Protein AF-A0A7W7VA24-F1 (afdb_monomer)

Structure (mmCIF, N/CA/C/O backbone):
data_AF-A0A7W7VA24-F1
#
_entry.id   AF-A0A7W7VA24-F1
#
loop_
_atom_site.group_PDB
_atom_site.id
_atom_site.type_symbol
_atom_site.label_atom_id
_atom_site.label_alt_id
_atom_site.label_comp_id
_atom_site.label_asym_id
_atom_site.label_entity_id
_atom_site.label_seq_id
_atom_site.pdbx_PDB_ins_code
_atom_site.Cartn_x
_atom_site.Cartn_y
_atom_site.Cartn_z
_atom_site.occupancy
_atom_site.B_iso_or_equiv
_atom_site.auth_seq_id
_atom_site.auth_comp_id
_atom_site.auth_asym_id
_atom_site.auth_atom_id
_atom_site.pdbx_PDB_model_num
ATOM 1 N N . MET A 1 1 ? 29.286 3.743 -27.306 1.00 39.22 1 MET A N 1
ATOM 2 C CA . MET A 1 1 ? 27.847 3.549 -27.008 1.00 39.22 1 MET A CA 1
ATOM 3 C C . MET A 1 1 ? 27.705 2.498 -25.915 1.00 39.22 1 MET A C 1
ATOM 5 O O . MET A 1 1 ? 28.296 1.430 -26.010 1.00 39.22 1 MET A O 1
ATOM 9 N N . THR A 1 2 ? 27.053 2.875 -24.821 1.00 38.34 2 THR A N 1
ATOM 10 C CA . THR A 1 2 ? 27.331 2.442 -23.441 1.00 38.34 2 THR A CA 1
ATOM 11 C C . THR A 1 2 ? 26.614 1.141 -23.045 1.00 38.34 2 THR A C 1
ATOM 13 O O . THR A 1 2 ? 25.454 0.929 -23.389 1.00 38.34 2 THR A O 1
ATOM 16 N N . ARG A 1 3 ? 27.297 0.293 -22.256 1.00 44.50 3 ARG A N 1
ATOM 17 C CA . ARG A 1 3 ? 26.903 -1.032 -21.701 1.00 44.50 3 ARG A CA 1
ATOM 18 C C . ARG A 1 3 ? 25.553 -1.118 -20.954 1.00 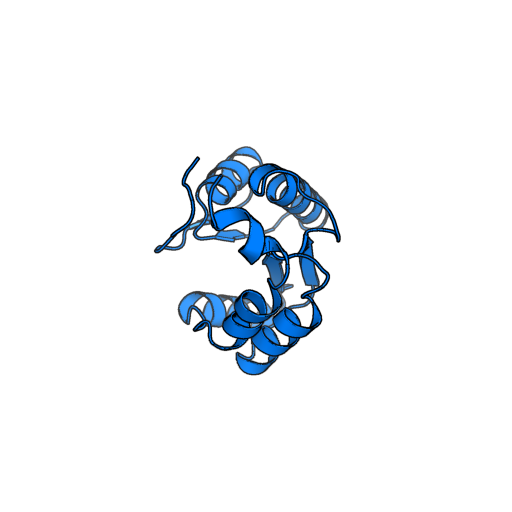44.50 3 ARG A C 1
ATOM 20 O O . ARG A 1 3 ? 25.195 -2.201 -20.500 1.00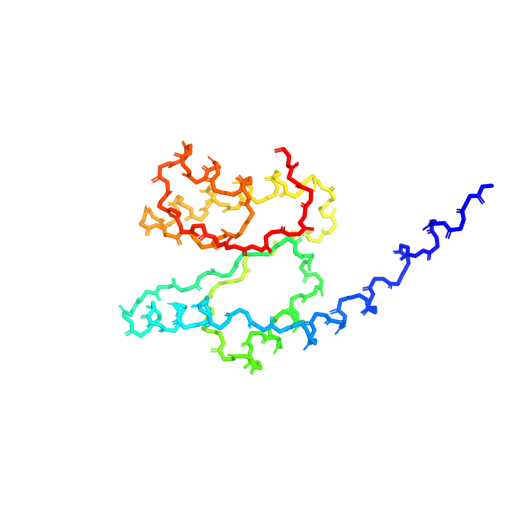 44.50 3 ARG A O 1
ATOM 27 N N . ILE A 1 4 ? 24.808 -0.025 -20.813 1.00 50.41 4 ILE A N 1
ATOM 28 C CA . ILE A 1 4 ? 23.638 0.088 -19.925 1.00 50.41 4 ILE A CA 1
ATOM 29 C C . ILE A 1 4 ? 22.375 -0.541 -20.545 1.00 50.41 4 ILE A C 1
ATOM 31 O O . ILE A 1 4 ? 21.547 -1.101 -19.831 1.00 50.41 4 ILE A O 1
ATOM 35 N N . HIS A 1 5 ? 22.256 -0.578 -21.876 1.00 41.84 5 HIS A N 1
ATOM 36 C CA . HIS A 1 5 ? 21.051 -1.095 -22.545 1.00 41.84 5 HIS A CA 1
ATOM 37 C C . HIS A 1 5 ? 20.910 -2.631 -22.531 1.00 41.84 5 HIS A C 1
ATOM 39 O O . HIS A 1 5 ? 19.846 -3.147 -22.862 1.00 41.84 5 HIS A O 1
ATOM 45 N N . ARG A 1 6 ? 21.942 -3.386 -22.116 1.00 37.66 6 ARG A N 1
ATOM 46 C CA . ARG A 1 6 ? 21.901 -4.864 -22.085 1.00 37.66 6 ARG A CA 1
ATOM 47 C C . ARG A 1 6 ? 21.249 -5.437 -20.811 1.00 37.66 6 ARG A C 1
ATOM 49 O O . ARG A 1 6 ? 20.918 -6.615 -20.783 1.00 37.66 6 ARG A O 1
ATOM 56 N N . LEU A 1 7 ? 20.997 -4.622 -19.781 1.00 40.97 7 LEU A N 1
ATOM 57 C CA . LEU A 1 7 ? 20.330 -5.062 -18.540 1.00 40.97 7 LEU A CA 1
ATOM 58 C C . LEU A 1 7 ? 18.792 -5.071 -18.627 1.00 40.97 7 LEU A C 1
ATOM 60 O O . LEU A 1 7 ? 18.134 -5.609 -17.742 1.00 40.97 7 LEU A O 1
ATOM 64 N N . ALA A 1 8 ? 18.208 -4.537 -19.704 1.00 44.53 8 ALA A N 1
ATOM 65 C CA . ALA A 1 8 ? 16.757 -4.523 -19.906 1.00 44.53 8 ALA A CA 1
ATOM 66 C C . ALA A 1 8 ? 16.170 -5.896 -20.305 1.00 44.53 8 ALA A C 1
ATOM 68 O O . ALA A 1 8 ? 14.957 -6.085 -20.236 1.00 44.53 8 ALA A O 1
ATOM 69 N N . GLY A 1 9 ? 17.013 -6.855 -20.712 1.00 43.41 9 GLY A N 1
ATOM 70 C CA . GLY A 1 9 ? 16.572 -8.161 -21.218 1.00 43.41 9 GLY A CA 1
ATOM 71 C C . GLY A 1 9 ? 16.255 -9.203 -20.142 1.00 43.41 9 GLY A C 1
ATOM 72 O O . GLY A 1 9 ? 15.459 -10.100 -20.396 1.00 43.41 9 GLY A O 1
ATOM 73 N N . ASP A 1 10 ? 16.824 -9.076 -18.938 1.00 53.16 10 ASP A N 1
ATOM 74 C CA . ASP A 1 10 ? 16.664 -10.073 -17.871 1.00 53.16 10 ASP A CA 1
ATOM 75 C C . ASP A 1 10 ? 16.342 -9.428 -16.515 1.00 53.16 10 ASP A C 1
ATOM 77 O O . ASP A 1 10 ? 17.065 -9.521 -15.521 1.00 53.16 10 ASP A O 1
ATOM 81 N N . SER A 1 11 ? 15.189 -8.764 -16.467 1.00 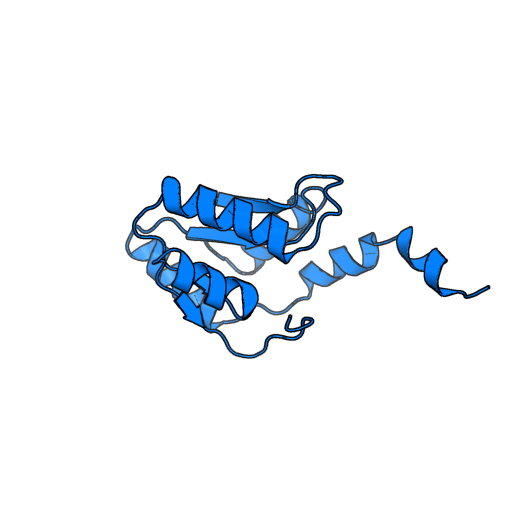55.28 11 SER A N 1
ATOM 82 C CA . SER A 1 11 ? 14.605 -8.270 -15.217 1.00 55.28 11 SER A CA 1
ATOM 83 C C . SER A 1 11 ? 14.194 -9.401 -14.256 1.00 55.28 11 SER A C 1
ATOM 85 O O . SER A 1 11 ? 13.860 -9.130 -13.100 1.00 55.28 11 SER A O 1
ATOM 87 N N . SER A 1 12 ? 14.274 -10.677 -14.669 1.00 62.59 12 SER A N 1
ATOM 88 C CA . SER A 1 12 ? 13.884 -11.822 -13.841 1.00 62.59 12 SER A CA 1
ATOM 89 C C . SER A 1 12 ? 14.730 -11.937 -12.574 1.00 62.59 12 SER A C 1
ATOM 91 O O . SER A 1 12 ? 14.198 -12.263 -11.513 1.00 62.59 12 SER A O 1
ATOM 93 N N . ARG A 1 13 ? 16.027 -11.603 -12.637 1.00 66.25 13 ARG A N 1
ATOM 94 C CA . ARG A 1 13 ? 16.918 -11.645 -11.469 1.00 66.25 13 ARG A CA 1
ATOM 95 C C . ARG A 1 13 ? 16.555 -10.576 -10.439 1.00 66.25 13 ARG A C 1
ATOM 97 O O . ARG A 1 13 ? 16.536 -10.872 -9.245 1.00 66.25 13 ARG A O 1
ATOM 104 N N . PHE A 1 14 ? 16.213 -9.372 -10.900 1.00 65.38 14 PHE A N 1
ATOM 105 C CA . PHE A 1 14 ? 15.713 -8.294 -10.045 1.00 65.38 14 PHE A CA 1
ATOM 106 C C . PHE A 1 14 ? 14.371 -8.679 -9.408 1.00 65.38 14 PHE A C 1
ATOM 108 O O . PHE A 1 14 ? 14.209 -8.592 -8.193 1.00 65.38 14 PHE A O 1
ATOM 115 N N . TYR A 1 15 ? 13.435 -9.215 -10.193 1.00 68.19 15 TYR A N 1
ATOM 116 C CA . TYR A 1 15 ? 12.128 -9.621 -9.675 1.00 68.19 15 TYR A CA 1
ATOM 117 C C . TYR A 1 15 ? 12.195 -10.840 -8.746 1.00 68.19 15 TYR A C 1
ATOM 119 O O . TYR A 1 15 ? 11.487 -10.881 -7.745 1.00 68.19 15 TYR A O 1
ATOM 127 N N . ARG A 1 16 ? 13.097 -11.801 -8.978 1.00 74.69 16 ARG A N 1
ATOM 128 C CA . ARG A 1 16 ? 13.355 -12.899 -8.028 1.00 74.69 16 ARG A CA 1
ATOM 129 C C . ARG A 1 16 ? 13.945 -12.395 -6.712 1.00 74.69 16 ARG A C 1
ATOM 131 O O . ARG A 1 16 ? 13.680 -12.992 -5.670 1.00 74.69 16 ARG A O 1
ATOM 138 N N . ALA A 1 17 ? 14.707 -11.300 -6.731 1.00 80.31 17 ALA A N 1
ATOM 139 C CA . ALA A 1 17 ? 15.223 -10.688 -5.511 1.00 80.31 17 ALA A CA 1
ATOM 140 C C . ALA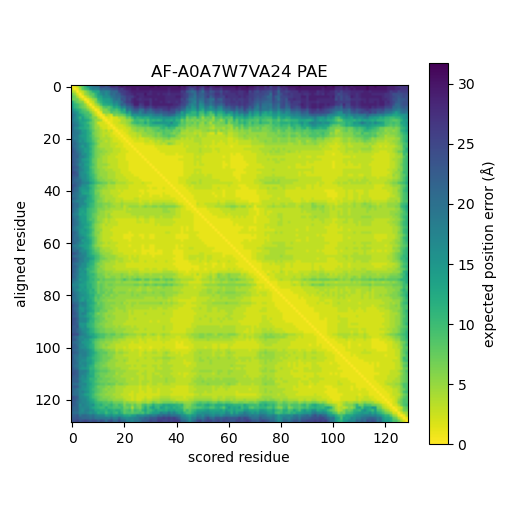 A 1 17 ? 14.110 -10.089 -4.630 1.00 80.31 17 ALA A C 1
ATOM 142 O O . ALA A 1 17 ? 14.308 -10.010 -3.419 1.00 80.31 17 ALA A O 1
ATOM 143 N N . ILE A 1 18 ? 12.921 -9.783 -5.177 1.00 77.31 18 ILE A N 1
ATOM 144 C CA . ILE A 1 18 ? 11.746 -9.365 -4.382 1.00 77.31 18 ILE A CA 1
ATOM 145 C C . ILE A 1 18 ? 11.429 -10.393 -3.299 1.00 77.31 18 ILE A C 1
ATOM 147 O O . ILE A 1 18 ? 11.121 -10.018 -2.175 1.00 77.31 18 ILE A O 1
ATOM 151 N N . LEU A 1 19 ? 11.588 -11.690 -3.580 1.00 82.94 19 LEU A N 1
ATOM 152 C CA . LEU A 1 19 ? 11.353 -12.744 -2.588 1.00 82.94 19 LEU A CA 1
ATOM 153 C C . LEU A 1 19 ? 12.267 -12.639 -1.356 1.00 82.94 19 LEU A C 1
ATOM 155 O O . LEU A 1 19 ? 11.952 -13.223 -0.320 1.00 82.94 19 LEU A O 1
ATOM 159 N N . LYS A 1 20 ? 13.397 -11.936 -1.467 1.00 85.19 20 LYS A N 1
ATOM 160 C CA . LYS A 1 20 ? 14.342 -11.681 -0.374 1.00 85.19 20 LYS A CA 1
ATOM 161 C C . LYS A 1 20 ? 14.149 -10.304 0.268 1.00 85.19 20 LYS A C 1
ATOM 163 O O . LYS A 1 20 ? 14.840 -9.999 1.234 1.00 85.19 20 LYS A O 1
ATOM 168 N N . CYS A 1 21 ? 13.248 -9.474 -0.260 1.00 85.31 21 CYS A N 1
ATOM 169 C CA . CYS A 1 21 ? 12.951 -8.165 0.306 1.00 85.31 21 CYS A CA 1
ATOM 170 C C . CYS A 1 21 ? 12.314 -8.349 1.695 1.00 85.31 21 CYS A C 1
ATOM 172 O O . CYS A 1 21 ? 11.310 -9.062 1.797 1.00 85.31 21 CYS A O 1
ATOM 174 N N . PRO A 1 22 ? 12.882 -7.760 2.763 1.00 89.19 22 PRO A N 1
ATOM 175 C CA . PRO A 1 22 ? 12.301 -7.868 4.091 1.00 89.19 22 PRO A CA 1
ATOM 176 C C . PRO A 1 22 ? 10.964 -7.125 4.145 1.00 89.19 22 PRO A C 1
ATOM 178 O O . PRO A 1 22 ? 10.803 -6.049 3.573 1.00 89.19 22 PRO A O 1
ATOM 181 N N . ALA A 1 23 ? 9.998 -7.691 4.865 1.00 91.06 23 ALA A N 1
ATOM 182 C CA . ALA A 1 23 ? 8.734 -7.014 5.107 1.00 91.06 23 ALA A CA 1
ATOM 183 C C . ALA A 1 23 ? 8.897 -5.898 6.144 1.00 91.06 23 ALA A C 1
ATOM 185 O O . ALA A 1 23 ? 9.527 -6.095 7.186 1.00 91.06 23 ALA A O 1
ATOM 186 N N . ASN A 1 24 ? 8.258 -4.753 5.895 1.00 91.38 24 ASN A N 1
ATOM 187 C CA . ASN A 1 24 ? 8.090 -3.730 6.919 1.00 91.38 24 ASN A CA 1
ATOM 188 C C . ASN A 1 24 ? 7.125 -4.261 7.995 1.00 91.38 24 ASN A C 1
ATOM 190 O O . ASN A 1 24 ? 5.931 -4.439 7.741 1.00 91.38 24 ASN A O 1
ATOM 194 N N . ARG A 1 25 ? 7.658 -4.550 9.188 1.00 92.81 25 ARG A N 1
ATOM 195 C CA . ARG A 1 25 ? 6.921 -5.216 10.272 1.00 92.81 25 ARG A CA 1
ATOM 196 C C . ARG A 1 25 ? 5.718 -4.408 10.749 1.00 92.81 25 ARG A C 1
ATOM 198 O O . ARG A 1 25 ? 4.688 -5.013 11.043 1.00 92.81 25 ARG A O 1
ATOM 205 N N . ASP A 1 26 ? 5.829 -3.084 10.785 1.00 91.31 26 ASP A N 1
ATOM 206 C CA . ASP A 1 26 ? 4.754 -2.211 11.255 1.00 91.31 26 ASP A CA 1
ATOM 207 C C . ASP A 1 26 ? 3.581 -2.206 10.273 1.00 91.31 26 ASP A C 1
ATOM 209 O O . ASP A 1 26 ? 2.433 -2.354 10.685 1.00 91.31 26 ASP A O 1
ATOM 213 N N . VAL A 1 27 ? 3.870 -2.171 8.969 1.00 94.00 27 VAL A N 1
ATOM 214 C CA . VAL A 1 27 ? 2.845 -2.258 7.915 1.00 94.00 27 VAL A CA 1
ATOM 215 C C . VAL A 1 27 ? 2.168 -3.629 7.911 1.00 94.00 27 VAL A C 1
ATOM 217 O O . VAL A 1 27 ? 0.950 -3.721 7.782 1.00 94.00 27 VAL A O 1
ATOM 220 N N . VAL A 1 28 ? 2.933 -4.713 8.095 1.00 95.88 28 VAL A N 1
ATOM 221 C CA . VAL A 1 28 ? 2.358 -6.066 8.190 1.00 95.88 28 VAL A CA 1
ATOM 222 C C . VAL A 1 28 ? 1.458 -6.202 9.417 1.00 95.88 28 VAL A C 1
ATOM 224 O O . VAL A 1 28 ? 0.405 -6.834 9.325 1.00 95.88 28 VAL A O 1
ATOM 227 N N . ARG A 1 29 ? 1.848 -5.626 10.560 1.00 95.69 29 ARG A N 1
ATOM 228 C CA . ARG A 1 29 ? 1.010 -5.598 11.765 1.00 95.69 29 ARG A CA 1
ATOM 229 C C . ARG A 1 29 ? -0.283 -4.820 11.507 1.00 95.69 29 ARG A C 1
ATOM 231 O O . ARG A 1 29 ? -1.351 -5.388 11.711 1.00 95.69 29 ARG A O 1
ATOM 238 N N . ALA A 1 30 ? -0.192 -3.609 10.961 1.00 94.81 30 ALA A N 1
ATOM 239 C CA . ALA A 1 30 ? -1.358 -2.786 10.637 1.00 94.81 30 ALA A CA 1
ATOM 240 C C . ALA A 1 30 ? -2.322 -3.489 9.664 1.00 94.81 30 ALA A C 1
ATOM 242 O O . ALA A 1 30 ? -3.535 -3.485 9.868 1.00 94.81 30 ALA A O 1
ATOM 243 N N . ALA A 1 31 ? -1.795 -4.172 8.643 1.00 96.94 31 ALA A N 1
ATOM 244 C CA . ALA A 1 31 ? -2.603 -4.962 7.715 1.00 96.94 31 ALA A CA 1
ATOM 245 C C . ALA A 1 31 ? -3.348 -6.110 8.420 1.00 96.94 31 ALA A C 1
ATOM 247 O O . ALA A 1 31 ? -4.513 -6.372 8.123 1.00 96.94 31 ALA A O 1
ATOM 248 N N . LYS A 1 32 ? -2.698 -6.794 9.370 1.00 97.69 32 LYS A N 1
ATOM 249 C CA . LYS A 1 32 ? -3.323 -7.868 10.159 1.00 97.69 32 LYS A CA 1
ATOM 250 C C . LYS A 1 32 ? -4.411 -7.342 11.087 1.00 97.69 32 LYS A C 1
ATOM 252 O O . LYS A 1 32 ? -5.488 -7.924 11.107 1.00 97.69 32 LYS A O 1
ATOM 257 N N . GLU A 1 33 ? -4.161 -6.244 11.790 1.00 97.19 33 GLU A N 1
ATOM 258 C CA . GLU A 1 33 ? -5.146 -5.596 12.667 1.00 97.19 33 GLU A CA 1
ATOM 259 C C . GLU A 1 33 ? -6.361 -5.093 11.869 1.00 97.19 33 GLU A C 1
ATOM 261 O O . GLU A 1 33 ? -7.513 -5.297 12.262 1.00 97.19 33 GLU A O 1
ATOM 266 N N . ALA A 1 34 ? -6.127 -4.504 10.692 1.00 95.94 34 ALA A N 1
ATOM 267 C CA . ALA A 1 34 ? -7.195 -4.114 9.777 1.00 95.94 34 ALA A CA 1
ATOM 268 C C . ALA A 1 34 ? -8.029 -5.330 9.347 1.00 95.94 34 ALA A C 1
ATOM 270 O O . ALA A 1 34 ? -9.253 -5.309 9.450 1.00 95.94 34 ALA A O 1
ATOM 271 N N . HIS A 1 35 ? -7.380 -6.419 8.936 1.00 97.25 35 HIS A N 1
ATOM 272 C CA . HIS A 1 35 ? -8.083 -7.636 8.539 1.00 97.25 35 HIS A CA 1
ATOM 273 C C . HIS A 1 35 ? -8.884 -8.267 9.692 1.00 97.25 35 HIS A C 1
ATOM 275 O O . HIS A 1 35 ? -10.041 -8.634 9.508 1.00 97.25 35 HIS A O 1
ATOM 281 N N . GLN A 1 36 ? -8.301 -8.343 10.892 1.00 97.50 36 GLN A N 1
ATOM 282 C CA . GLN A 1 36 ? -8.954 -8.880 12.094 1.00 97.50 36 GLN A CA 1
ATOM 283 C C . GLN A 1 36 ? -10.150 -8.035 12.550 1.00 97.50 36 GLN A C 1
ATOM 285 O O . GLN A 1 36 ? -11.105 -8.577 13.093 1.00 97.50 36 GLN A O 1
ATOM 290 N N . SER A 1 37 ? -10.129 -6.728 12.282 1.00 96.81 37 SER A N 1
ATOM 291 C CA . SER A 1 37 ? -11.269 -5.827 12.510 1.00 96.81 37 SER A CA 1
ATOM 292 C C . SER A 1 37 ? -12.307 -5.844 11.377 1.00 96.81 37 SER A C 1
ATOM 294 O O . SER A 1 37 ? -13.184 -4.985 11.332 1.00 96.81 37 SER A O 1
ATOM 296 N N . GLY A 1 38 ? -12.223 -6.806 10.452 1.00 96.12 38 GLY A N 1
ATOM 297 C CA . GLY A 1 38 ? -13.180 -6.979 9.358 1.00 96.12 38 GLY A CA 1
ATOM 298 C C . GLY A 1 38 ? -12.964 -6.040 8.168 1.00 96.12 38 GLY A C 1
ATOM 299 O O . GLY A 1 38 ? -13.805 -5.988 7.271 1.00 96.12 38 GLY A O 1
ATOM 300 N N . LYS A 1 39 ? -11.850 -5.296 8.118 1.00 95.81 39 LYS A N 1
ATOM 301 C CA . LYS A 1 39 ? -11.542 -4.413 6.986 1.00 95.81 39 LYS A CA 1
ATOM 302 C C . LYS A 1 39 ? -10.966 -5.204 5.813 1.00 95.81 39 LYS A C 1
ATOM 304 O O . LYS A 1 39 ? -10.224 -6.176 5.969 1.00 95.81 39 LYS A O 1
ATOM 309 N N . THR A 1 40 ? -11.266 -4.724 4.610 1.00 95.25 40 THR A N 1
ATOM 310 C CA . THR A 1 40 ? -10.643 -5.205 3.373 1.00 95.25 40 THR A CA 1
ATOM 311 C C . THR A 1 40 ? -9.220 -4.663 3.273 1.00 95.25 40 THR A C 1
ATOM 313 O O . THR A 1 40 ? -9.009 -3.459 3.403 1.00 95.25 40 THR A O 1
ATOM 316 N N . VAL A 1 41 ? -8.245 -5.536 3.007 1.00 97.06 41 VAL A N 1
ATOM 317 C CA . VAL A 1 41 ? -6.844 -5.131 2.816 1.00 97.06 41 VAL A CA 1
ATOM 318 C C . VAL A 1 41 ? -6.503 -5.175 1.332 1.00 97.06 41 VAL A C 1
ATOM 320 O O . VAL A 1 41 ? -6.568 -6.230 0.698 1.00 97.06 41 VAL A O 1
ATOM 323 N N . ILE A 1 42 ? -6.131 -4.021 0.778 1.00 96.00 42 ILE A N 1
ATOM 324 C CA . ILE A 1 42 ? -5.774 -3.857 -0.633 1.00 96.00 42 ILE A CA 1
ATOM 325 C C . ILE A 1 42 ? -4.280 -3.570 -0.722 1.00 96.00 42 ILE A C 1
ATOM 327 O O . ILE A 1 42 ? -3.786 -2.610 -0.136 1.00 96.00 42 ILE A O 1
ATOM 331 N N . ILE A 1 43 ? -3.559 -4.385 -1.488 1.00 95.31 43 ILE A N 1
ATOM 332 C CA . ILE A 1 43 ? -2.143 -4.164 -1.780 1.00 95.31 43 ILE A CA 1
ATOM 333 C C . ILE A 1 43 ? -2.037 -3.457 -3.123 1.00 95.31 43 ILE A C 1
ATOM 335 O O . ILE A 1 43 ? -2.570 -3.937 -4.118 1.00 95.31 43 ILE A O 1
ATOM 339 N N . MET A 1 44 ? -1.318 -2.341 -3.182 1.00 92.31 44 MET A N 1
ATOM 340 C CA . MET A 1 44 ? -1.042 -1.634 -4.430 1.00 92.31 44 MET A CA 1
ATOM 341 C C . MET A 1 44 ? 0.461 -1.591 -4.680 1.00 92.31 44 MET A C 1
ATOM 343 O O . MET A 1 44 ? 1.235 -1.169 -3.825 1.00 92.31 44 MET A O 1
ATOM 347 N N . THR A 1 45 ? 0.886 -2.024 -5.864 1.00 88.06 45 THR A N 1
ATOM 348 C CA . THR A 1 45 ? 2.298 -2.046 -6.252 1.00 88.06 45 THR A CA 1
ATOM 349 C C . THR A 1 45 ? 2.490 -1.542 -7.676 1.00 88.06 45 THR A C 1
ATOM 351 O O . THR A 1 45 ? 1.684 -1.794 -8.570 1.00 88.06 45 THR A O 1
ATOM 354 N N . GLY A 1 46 ? 3.601 -0.834 -7.900 1.00 84.19 46 GLY A N 1
ATOM 355 C CA . GLY A 1 46 ? 4.019 -0.400 -9.234 1.00 84.19 46 GLY A CA 1
ATOM 356 C C . GLY A 1 46 ? 4.581 -1.530 -10.104 1.00 84.19 46 GLY A C 1
ATOM 357 O O . GLY A 1 46 ? 4.873 -1.287 -11.275 1.00 84.19 46 GLY A O 1
ATOM 358 N N . GLY A 1 47 ? 4.747 -2.736 -9.545 1.00 83.81 47 GLY A N 1
ATOM 359 C CA . GLY A 1 47 ? 5.251 -3.908 -10.255 1.00 83.81 47 GLY A CA 1
ATOM 360 C C . GLY A 1 47 ? 4.331 -4.349 -11.393 1.00 83.81 47 GLY A C 1
ATOM 361 O O . GLY A 1 47 ? 3.108 -4.316 -11.264 1.00 83.81 47 GLY A O 1
ATOM 362 N N . ASP A 1 48 ? 4.935 -4.770 -12.504 1.00 86.88 48 ASP A N 1
ATOM 363 C CA . ASP A 1 48 ? 4.231 -5.312 -13.670 1.00 86.88 48 ASP A CA 1
ATOM 364 C C . ASP A 1 48 ? 3.486 -6.606 -13.312 1.00 86.88 48 ASP A C 1
ATOM 366 O O . ASP A 1 48 ? 4.030 -7.474 -12.622 1.00 86.88 48 ASP A O 1
ATOM 370 N N . GLN A 1 49 ? 2.256 -6.746 -13.808 1.00 90.31 49 GLN A N 1
ATOM 371 C CA . GLN A 1 49 ? 1.372 -7.889 -13.569 1.00 90.31 49 GLN A CA 1
ATOM 372 C C . GLN A 1 49 ? 1.981 -9.249 -13.952 1.00 90.31 49 GLN A C 1
ATOM 374 O O . GLN A 1 49 ? 1.596 -10.265 -13.376 1.00 90.31 49 GLN A O 1
ATOM 379 N N . ARG A 1 50 ? 2.984 -9.301 -14.842 1.00 88.62 50 ARG A N 1
ATOM 380 C CA . ARG A 1 50 ? 3.772 -10.524 -15.110 1.00 88.62 50 ARG A CA 1
ATOM 381 C C . ARG A 1 50 ? 4.412 -11.110 -13.848 1.00 88.62 50 ARG A C 1
ATOM 383 O O . ARG A 1 50 ? 4.651 -12.310 -13.787 1.00 88.62 50 ARG A O 1
ATOM 390 N N . ASN A 1 51 ? 4.663 -10.277 -12.839 1.00 87.56 51 ASN A N 1
ATOM 391 C CA . ASN A 1 51 ? 5.254 -10.676 -11.565 1.00 87.56 51 ASN A CA 1
ATOM 392 C C . ASN A 1 51 ? 4.212 -11.000 -10.484 1.00 87.56 51 ASN A C 1
ATOM 394 O O . ASN A 1 51 ? 4.596 -11.222 -9.335 1.00 87.56 51 ASN A O 1
ATOM 398 N N . ALA A 1 52 ? 2.916 -11.044 -10.813 1.00 91.38 52 ALA A N 1
ATOM 399 C CA . ALA A 1 52 ? 1.861 -11.359 -9.850 1.00 91.38 52 ALA A CA 1
ATOM 400 C C . ALA A 1 52 ? 2.118 -12.656 -9.053 1.00 91.38 52 ALA A C 1
ATOM 402 O O . ALA A 1 52 ? 1.960 -12.613 -7.832 1.00 91.38 52 ALA A O 1
ATOM 403 N N . PRO A 1 53 ? 2.612 -13.764 -9.655 1.00 91.81 53 PRO A N 1
ATOM 404 C CA . PRO A 1 53 ? 2.939 -14.968 -8.889 1.00 91.81 53 PRO A CA 1
ATOM 405 C C . PRO A 1 53 ? 4.017 -14.740 -7.818 1.00 91.81 53 PRO A C 1
ATOM 407 O O . PRO A 1 53 ? 3.918 -15.270 -6.714 1.00 91.81 53 PRO A O 1
ATOM 410 N N . LEU A 1 54 ? 5.027 -13.913 -8.111 1.00 91.38 54 LEU A N 1
ATOM 411 C CA . LEU A 1 54 ? 6.101 -13.594 -7.163 1.00 91.38 54 LEU A CA 1
ATOM 412 C C . LEU A 1 54 ? 5.595 -12.717 -6.015 1.00 91.38 54 LEU A C 1
ATOM 414 O O . LEU A 1 54 ? 5.962 -12.940 -4.862 1.00 91.38 54 LEU A O 1
ATOM 418 N N . VAL A 1 55 ? 4.730 -11.745 -6.317 1.00 92.00 55 VAL A N 1
ATOM 419 C CA . VAL A 1 55 ? 4.097 -10.895 -5.298 1.00 92.00 55 VAL A CA 1
ATOM 420 C C . VAL A 1 55 ? 3.196 -11.731 -4.392 1.00 92.00 55 VAL A C 1
ATOM 422 O O . VAL A 1 55 ? 3.302 -11.624 -3.173 1.00 92.00 55 VAL A O 1
ATOM 425 N N . ALA A 1 56 ? 2.377 -12.619 -4.961 1.00 93.44 56 ALA A N 1
ATOM 426 C CA . ALA A 1 56 ? 1.536 -13.531 -4.189 1.00 93.44 56 ALA A CA 1
ATOM 427 C C . ALA A 1 56 ? 2.373 -14.439 -3.273 1.00 93.44 56 ALA A C 1
ATOM 429 O O . ALA A 1 56 ? 2.063 -14.583 -2.091 1.00 93.44 56 ALA A O 1
ATOM 430 N N . GLN A 1 57 ? 3.483 -14.987 -3.780 1.00 94.25 57 GLN A N 1
ATOM 431 C CA . GLN A 1 57 ? 4.400 -15.795 -2.977 1.00 94.25 57 GLN A CA 1
ATOM 432 C C . GLN A 1 57 ? 5.027 -14.995 -1.825 1.00 94.25 57 GLN A C 1
ATOM 434 O O . GLN A 1 57 ? 5.150 -15.515 -0.714 1.00 94.25 57 GLN A O 1
ATOM 439 N N . TRP A 1 58 ? 5.419 -13.741 -2.066 1.00 94.31 58 TRP A N 1
ATOM 440 C CA . TRP A 1 58 ? 5.964 -12.867 -1.027 1.00 94.31 58 TRP A CA 1
ATOM 441 C C . TRP A 1 58 ? 4.922 -12.566 0.060 1.00 94.31 58 TRP A C 1
ATOM 443 O O . TRP A 1 58 ? 5.200 -12.754 1.246 1.00 94.31 58 TRP A O 1
ATOM 453 N N . LEU A 1 59 ? 3.700 -12.189 -0.334 1.00 95.69 59 LEU A N 1
ATOM 454 C CA . LEU A 1 59 ? 2.598 -11.914 0.597 1.00 95.69 59 LEU A CA 1
ATOM 455 C C . LEU A 1 59 ? 2.266 -13.147 1.448 1.00 95.69 59 LEU A C 1
ATOM 457 O O . LEU A 1 59 ? 2.164 -13.037 2.671 1.00 95.69 59 LEU A O 1
ATOM 461 N N . ALA A 1 60 ? 2.194 -14.329 0.828 1.00 95.06 60 ALA A N 1
ATOM 462 C CA . ALA A 1 60 ? 1.949 -15.590 1.524 1.00 95.06 60 ALA A CA 1
ATOM 463 C C . ALA A 1 60 ? 3.068 -15.925 2.524 1.00 95.06 60 ALA A C 1
ATOM 465 O O . ALA A 1 60 ? 2.793 -16.230 3.686 1.00 95.06 60 ALA A O 1
ATOM 466 N N . ARG A 1 61 ? 4.338 -15.801 2.110 1.00 94.75 61 ARG A N 1
ATOM 467 C CA . ARG A 1 61 ? 5.504 -16.043 2.977 1.00 94.75 61 ARG A CA 1
ATOM 468 C C . ARG A 1 61 ? 5.485 -15.161 4.223 1.00 94.75 61 ARG A C 1
ATOM 470 O O . ARG A 1 61 ? 5.777 -15.641 5.315 1.00 94.75 61 ARG A O 1
ATOM 477 N N . HIS A 1 62 ? 5.134 -13.889 4.063 1.00 95.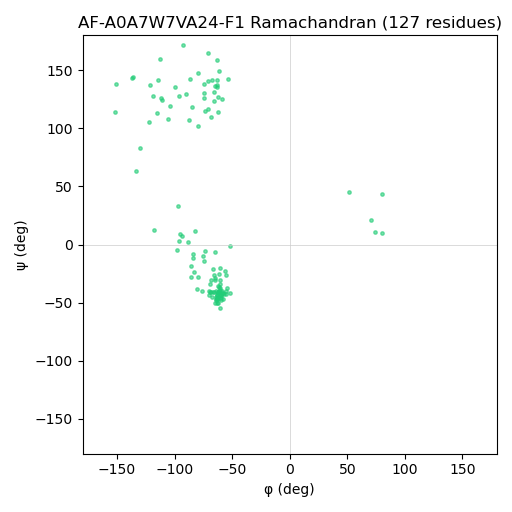25 62 HIS A N 1
ATOM 478 C CA . HIS A 1 62 ? 5.080 -12.927 5.165 1.00 95.25 62 HIS A CA 1
ATOM 479 C C . HIS A 1 62 ? 3.724 -12.893 5.887 1.00 95.25 62 HIS A C 1
ATOM 481 O O . HIS A 1 62 ? 3.558 -12.136 6.848 1.00 95.25 62 HIS A O 1
ATOM 487 N N . ARG A 1 63 ? 2.774 -13.751 5.481 1.00 95.75 63 ARG A N 1
ATOM 488 C CA . ARG A 1 63 ? 1.407 -13.827 6.019 1.00 95.75 63 ARG A CA 1
ATOM 489 C C . ARG A 1 63 ? 0.724 -12.457 6.025 1.00 95.75 63 ARG A C 1
ATOM 491 O O . ARG A 1 63 ? 0.153 -12.047 7.037 1.00 95.75 63 ARG A O 1
ATOM 498 N N . VAL A 1 64 ? 0.854 -11.729 4.921 1.00 97.06 64 VAL A N 1
ATOM 499 C CA . VAL A 1 64 ? 0.199 -10.434 4.726 1.00 97.06 64 VAL A CA 1
ATOM 500 C C . VAL A 1 64 ? -1.210 -10.700 4.198 1.00 97.06 64 VAL A C 1
ATOM 502 O O . VAL A 1 64 ? -1.329 -11.300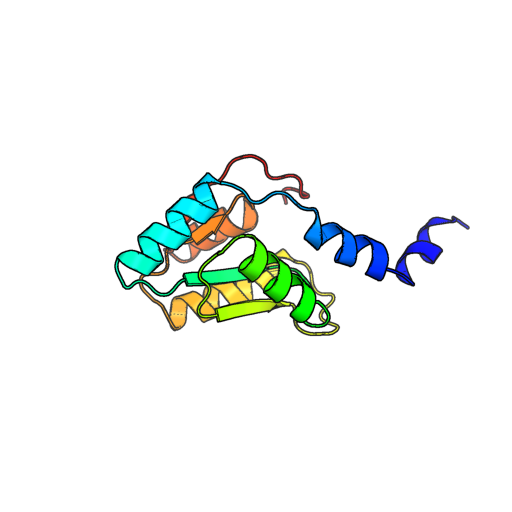 3.129 1.00 97.06 64 VAL A O 1
ATOM 505 N N . PRO A 1 65 ? -2.274 -10.300 4.914 1.00 97.00 65 PRO A N 1
ATOM 506 C CA . PRO A 1 65 ? -3.625 -10.416 4.382 1.00 97.00 65 PRO A CA 1
ATOM 507 C C . PRO A 1 65 ? -3.772 -9.508 3.158 1.00 97.00 65 PRO A C 1
ATOM 509 O O . PRO A 1 65 ? -3.319 -8.366 3.160 1.00 97.00 65 PRO A O 1
ATOM 512 N N . SER A 1 66 ? -4.403 -10.016 2.104 1.00 96.25 66 SER A N 1
ATOM 513 C CA . SER A 1 66 ? -4.665 -9.248 0.889 1.00 96.25 66 SER A CA 1
ATOM 514 C C . SER A 1 66 ? -5.913 -9.780 0.201 1.00 96.25 66 SER A C 1
ATOM 516 O O . SER A 1 66 ? -5.912 -10.905 -0.296 1.00 96.25 66 SER A O 1
ATOM 518 N N . THR A 1 67 ? -6.963 -8.968 0.153 1.00 94.69 67 THR A N 1
ATOM 519 C CA . THR A 1 67 ? -8.194 -9.275 -0.584 1.00 94.69 67 THR A CA 1
ATOM 520 C C . THR A 1 67 ? -8.019 -8.972 -2.068 1.00 94.69 67 THR A C 1
ATOM 522 O O . THR A 1 67 ? -8.500 -9.713 -2.918 1.00 94.69 67 THR A O 1
ATOM 525 N N . LEU A 1 68 ? -7.304 -7.888 -2.383 1.00 92.88 68 LEU A N 1
ATOM 526 C CA . LEU A 1 68 ? -7.033 -7.437 -3.746 1.00 92.88 68 LEU A CA 1
ATOM 527 C C . LEU A 1 68 ? -5.572 -7.000 -3.874 1.00 92.88 68 LEU A C 1
ATOM 529 O O . LEU A 1 68 ? -5.016 -6.388 -2.959 1.00 92.88 68 LEU A O 1
ATOM 533 N N . VAL A 1 69 ? -4.966 -7.280 -5.031 1.00 94.50 69 VAL A N 1
ATOM 534 C CA . VAL A 1 69 ? -3.619 -6.815 -5.385 1.00 94.50 69 VAL A CA 1
ATOM 535 C C . VAL A 1 69 ? -3.694 -6.007 -6.679 1.00 94.50 69 VAL A C 1
ATOM 537 O O . VAL A 1 69 ? -3.858 -6.549 -7.771 1.00 94.50 69 VAL A O 1
ATOM 540 N N . LEU A 1 70 ? -3.579 -4.688 -6.558 1.00 92.88 70 LEU A N 1
ATOM 541 C CA . LEU A 1 70 ? -3.587 -3.740 -7.664 1.00 92.88 70 LEU A CA 1
ATOM 542 C C . LEU A 1 70 ? -2.163 -3.574 -8.204 1.00 92.88 70 LEU A C 1
ATOM 544 O O . LEU A 1 70 ? -1.309 -2.949 -7.574 1.00 92.88 70 LEU A O 1
ATOM 548 N N . MET A 1 71 ? -1.911 -4.141 -9.382 1.00 91.56 71 MET A N 1
ATOM 549 C CA . MET A 1 71 ? -0.601 -4.126 -10.042 1.00 91.56 71 MET A CA 1
ATOM 550 C C . MET A 1 71 ? -0.618 -3.283 -11.313 1.00 91.56 71 MET A C 1
ATOM 552 O O . MET A 1 71 ? -1.668 -3.051 -11.910 1.00 91.56 71 MET A O 1
ATOM 556 N N . ARG A 1 72 ? 0.544 -2.836 -11.783 1.00 90.94 72 ARG A N 1
ATOM 557 C CA . ARG A 1 72 ? 0.677 -2.185 -13.094 1.00 90.94 72 ARG A CA 1
ATOM 558 C C . ARG A 1 72 ? 0.306 -3.169 -14.210 1.00 90.94 72 ARG A C 1
ATOM 560 O O . ARG A 1 72 ? 0.730 -4.322 -14.178 1.00 90.94 72 ARG A O 1
ATOM 567 N N . GLY A 1 73 ? -0.481 -2.710 -15.187 1.00 89.38 73 GLY A N 1
ATOM 568 C CA . GLY A 1 73 ? -0.871 -3.532 -16.336 1.00 89.38 73 GLY A CA 1
ATOM 569 C C . GLY A 1 73 ? 0.342 -3.985 -17.153 1.00 89.38 73 GLY A C 1
ATOM 570 O O . GLY A 1 73 ? 1.363 -3.296 -17.203 1.00 89.38 73 GLY A O 1
ATOM 571 N N . ARG A 1 74 ? 0.244 -5.159 -17.784 1.00 87.06 74 ARG A N 1
ATOM 572 C CA . ARG A 1 74 ? 1.330 -5.700 -18.612 1.00 87.06 74 ARG A CA 1
ATOM 573 C C . ARG A 1 74 ? 1.663 -4.728 -19.748 1.00 87.06 74 ARG A C 1
ATOM 575 O O . ARG A 1 74 ? 0.784 -4.382 -20.529 1.00 87.06 74 ARG A O 1
ATOM 582 N N . GLY A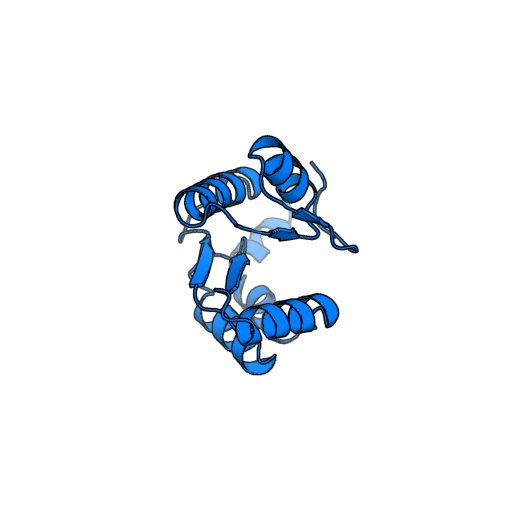 1 75 ? 2.933 -4.339 -19.858 1.00 82.62 75 GLY A N 1
ATOM 583 C CA . GLY A 1 75 ? 3.394 -3.442 -20.927 1.00 82.62 75 GLY A CA 1
ATOM 584 C C . GLY A 1 75 ? 2.989 -1.974 -20.749 1.00 82.62 75 GLY A C 1
ATOM 585 O O . GLY A 1 75 ? 3.170 -1.182 -21.668 1.00 82.62 75 GLY A O 1
ATOM 586 N N . ASP A 1 76 ? 2.462 -1.588 -19.584 1.00 85.19 76 ASP A N 1
ATOM 587 C CA . ASP A 1 76 ? 2.228 -0.181 -19.267 1.00 85.19 76 ASP A CA 1
ATOM 588 C C . ASP A 1 76 ? 3.543 0.472 -18.820 1.00 85.19 76 ASP A C 1
ATOM 590 O O . ASP A 1 76 ? 3.992 0.292 -17.686 1.00 85.19 76 ASP A O 1
ATOM 594 N N . TYR A 1 77 ? 4.170 1.231 -19.717 1.00 84.44 77 TYR A N 1
ATOM 595 C CA . TYR A 1 77 ? 5.438 1.928 -19.466 1.00 84.44 77 TYR A CA 1
ATOM 596 C C . TYR A 1 77 ? 5.261 3.390 -19.038 1.00 84.44 77 TYR A C 1
ATOM 598 O O . TYR A 1 77 ? 6.244 4.123 -18.939 1.00 84.44 77 TYR A O 1
ATOM 606 N N . ARG A 1 78 ? 4.028 3.832 -18.754 1.00 88.38 78 ARG A N 1
ATOM 607 C CA . ARG A 1 78 ? 3.768 5.204 -18.291 1.00 88.38 78 ARG A CA 1
ATOM 608 C C . ARG A 1 78 ? 4.450 5.472 -16.937 1.00 88.38 78 ARG A C 1
ATOM 610 O O . ARG A 1 78 ? 4.735 4.528 -16.185 1.00 88.38 78 ARG A O 1
ATOM 617 N N . PRO A 1 79 ? 4.688 6.744 -16.570 1.00 83.88 79 PRO A N 1
ATOM 618 C CA . PRO A 1 79 ? 5.290 7.086 -15.284 1.00 83.88 79 PRO A CA 1
ATOM 619 C C . PRO A 1 79 ? 4.542 6.470 -14.094 1.00 83.88 79 PRO A C 1
ATOM 621 O O . PRO A 1 79 ? 3.313 6.396 -14.079 1.00 83.88 79 PRO A O 1
ATOM 624 N N . SER A 1 80 ? 5.285 6.036 -13.070 1.00 79.31 80 SER A N 1
ATOM 625 C CA . SER A 1 80 ? 4.723 5.376 -11.878 1.00 79.31 80 SER A CA 1
ATOM 626 C C . SER A 1 80 ? 3.655 6.210 -11.178 1.00 79.31 80 SER A C 1
ATOM 628 O O . SER A 1 80 ? 2.605 5.674 -10.827 1.00 79.31 80 SER A O 1
ATOM 630 N N . ALA A 1 81 ? 3.869 7.523 -11.080 1.00 80.25 81 ALA A N 1
ATOM 631 C CA . ALA A 1 81 ? 2.900 8.455 -10.515 1.00 80.25 81 ALA A CA 1
ATOM 632 C C . ALA A 1 81 ? 1.553 8.444 -11.265 1.00 80.25 81 ALA A C 1
ATOM 634 O O . ALA A 1 81 ? 0.501 8.455 -10.631 1.00 80.25 81 ALA A O 1
ATOM 635 N N . VAL A 1 82 ? 1.558 8.351 -12.603 1.00 84.62 82 VAL A N 1
ATOM 636 C CA . VAL A 1 82 ? 0.326 8.310 -13.416 1.00 84.62 82 VAL A CA 1
ATOM 637 C C . VAL A 1 82 ? -0.469 7.040 -13.122 1.00 84.62 82 VAL A C 1
ATOM 639 O O . VAL A 1 82 ? -1.656 7.115 -12.807 1.00 84.62 82 VAL A O 1
ATOM 642 N N . VAL A 1 83 ? 0.197 5.882 -13.159 1.00 87.31 83 VAL A N 1
ATOM 643 C CA . VAL A 1 83 ? -0.445 4.582 -12.911 1.00 87.31 83 VAL A CA 1
ATOM 644 C C . VAL A 1 83 ? -0.984 4.506 -11.483 1.00 87.31 83 VAL A C 1
ATOM 646 O O . VAL A 1 83 ? -2.133 4.117 -11.275 1.00 87.31 83 VAL A O 1
ATOM 649 N N . LYS A 1 84 ? -0.182 4.903 -10.487 1.00 83.81 84 LYS A N 1
ATOM 650 C CA . LYS A 1 84 ? -0.612 4.923 -9.082 1.00 83.81 84 LYS A CA 1
ATOM 651 C C . LYS A 1 84 ? -1.802 5.856 -8.880 1.00 83.81 84 LYS A C 1
ATOM 653 O O . LYS A 1 84 ? -2.735 5.478 -8.179 1.00 83.81 84 LYS A O 1
ATOM 658 N N . ARG A 1 85 ? -1.821 7.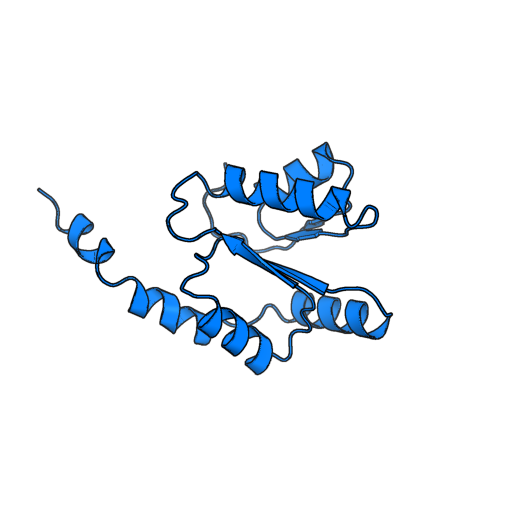015 -9.547 1.00 87.19 85 ARG A N 1
ATOM 659 C CA . ARG A 1 85 ? -2.931 7.966 -9.452 1.00 87.19 85 ARG A CA 1
ATOM 660 C C . ARG A 1 85 ? -4.246 7.413 -9.966 1.00 87.19 85 ARG A C 1
ATOM 662 O O . ARG A 1 85 ? -5.258 7.493 -9.275 1.00 87.19 85 ARG A O 1
ATOM 669 N N . GLU A 1 86 ? -4.241 6.844 -11.166 1.00 89.88 86 GLU A N 1
ATOM 670 C CA . GLU A 1 86 ? -5.443 6.240 -11.750 1.00 89.88 86 GLU A CA 1
ATOM 671 C C . GLU A 1 86 ? -5.991 5.123 -10.857 1.00 89.88 86 GLU A C 1
ATOM 673 O O . GLU A 1 86 ? -7.199 5.039 -10.624 1.00 89.88 86 GLU A O 1
ATOM 678 N N . ARG A 1 87 ? -5.092 4.299 -10.307 1.00 89.81 87 ARG A N 1
ATOM 679 C CA . ARG A 1 87 ? -5.459 3.186 -9.429 1.00 89.81 87 ARG A CA 1
ATOM 680 C C . ARG A 1 87 ? -5.976 3.635 -8.076 1.00 89.81 87 ARG A C 1
ATOM 682 O O . ARG A 1 87 ? -6.987 3.096 -7.638 1.00 89.81 87 ARG A O 1
ATOM 689 N N . LEU A 1 88 ? -5.338 4.620 -7.449 1.00 90.81 88 LEU A N 1
ATOM 690 C CA . LEU A 1 88 ? -5.800 5.157 -6.174 1.00 90.81 88 LEU A CA 1
ATOM 691 C C . LEU A 1 88 ? -7.189 5.782 -6.320 1.00 90.81 88 LEU A C 1
ATOM 693 O O . LEU A 1 88 ? -8.078 5.466 -5.539 1.00 90.81 88 LEU A O 1
ATOM 697 N N . ARG A 1 89 ? -7.414 6.580 -7.371 1.00 91.06 89 ARG A N 1
ATOM 698 C CA . ARG A 1 89 ? -8.737 7.151 -7.664 1.00 91.06 89 ARG A CA 1
ATOM 699 C C . ARG A 1 89 ? -9.792 6.076 -7.905 1.00 91.06 89 ARG A C 1
ATOM 701 O O . ARG A 1 89 ? -10.912 6.195 -7.421 1.00 91.06 89 ARG A O 1
ATOM 708 N N . ALA A 1 90 ? -9.455 5.032 -8.662 1.00 91.38 90 ALA A N 1
ATOM 709 C CA . ALA A 1 90 ? -10.370 3.918 -8.893 1.00 91.38 90 ALA A CA 1
ATOM 710 C C . ALA A 1 90 ? -10.711 3.179 -7.591 1.00 91.38 90 ALA A C 1
ATOM 712 O O . ALA A 1 90 ? -11.883 2.902 -7.348 1.00 91.38 90 ALA A O 1
ATOM 713 N N . ALA A 1 91 ? -9.713 2.928 -6.739 1.00 92.12 91 ALA A N 1
ATOM 714 C CA . ALA A 1 91 ? -9.919 2.321 -5.431 1.00 92.12 91 ALA A CA 1
ATOM 715 C C . ALA A 1 91 ? -10.778 3.214 -4.528 1.00 92.12 91 ALA A C 1
ATOM 717 O O . ALA A 1 91 ? -11.735 2.725 -3.949 1.00 92.12 91 ALA A O 1
ATOM 718 N N . HIS A 1 92 ? -10.508 4.518 -4.461 1.00 93.19 92 HIS A N 1
ATOM 719 C CA . HIS A 1 92 ? -11.273 5.448 -3.630 1.00 93.19 92 HIS A CA 1
ATOM 720 C C . HIS A 1 92 ? -12.750 5.530 -4.042 1.00 93.19 92 HIS A C 1
ATOM 722 O O . HIS A 1 92 ? -13.630 5.497 -3.188 1.00 93.19 92 HIS A O 1
ATOM 728 N N . ARG A 1 93 ? -13.049 5.526 -5.350 1.00 93.12 93 ARG A N 1
ATOM 729 C CA . ARG A 1 93 ? -14.442 5.470 -5.832 1.00 93.12 93 ARG A CA 1
ATOM 730 C C . ARG A 1 93 ? -15.184 4.211 -5.383 1.00 93.12 93 ARG A C 1
ATOM 732 O O . ARG A 1 93 ? -16.389 4.265 -5.173 1.00 93.12 93 ARG A O 1
ATOM 739 N N . GLN A 1 94 ? -14.484 3.084 -5.277 1.00 93.44 94 GLN A N 1
ATOM 740 C CA . GLN A 1 94 ? -15.070 1.816 -4.840 1.00 93.44 94 GLN A CA 1
ATOM 741 C C . GLN A 1 94 ? -15.082 1.671 -3.310 1.00 93.44 94 GLN A C 1
ATOM 743 O O . GLN A 1 94 ? -15.948 0.997 -2.758 1.00 93.44 94 GLN A O 1
ATOM 748 N N . PHE A 1 95 ? -14.135 2.315 -2.629 1.00 92.25 95 PHE A N 1
ATOM 749 C CA . PHE A 1 95 ? -13.930 2.263 -1.187 1.00 92.25 95 PHE A CA 1
ATOM 750 C C . PHE A 1 95 ? -13.811 3.696 -0.638 1.00 92.25 95 PHE A C 1
ATOM 752 O O . PHE A 1 95 ? -12.698 4.178 -0.435 1.00 92.25 95 PHE A O 1
ATOM 759 N N . PRO A 1 96 ? -14.934 4.392 -0.377 1.00 89.44 96 PRO A N 1
ATOM 760 C CA . PRO A 1 96 ? -14.918 5.798 0.046 1.00 89.44 96 PRO A CA 1
ATOM 761 C C . PRO A 1 96 ? -14.191 6.055 1.375 1.00 89.44 96 PRO A C 1
ATOM 763 O O . PRO A 1 96 ? -13.663 7.133 1.595 1.00 89.44 96 PRO A O 1
ATOM 766 N N . ASN A 1 97 ? -14.108 5.047 2.250 1.00 92.00 97 ASN A N 1
ATOM 767 C CA . ASN A 1 97 ? -13.406 5.125 3.538 1.00 92.00 97 ASN A CA 1
ATOM 768 C C . ASN A 1 97 ? -11.983 4.540 3.460 1.00 92.00 97 ASN A C 1
ATOM 770 O O . ASN A 1 97 ? -11.512 3.893 4.398 1.00 92.00 97 ASN A O 1
ATOM 774 N N . LEU A 1 98 ? -11.322 4.674 2.306 1.00 94.44 98 LEU A N 1
ATOM 775 C CA . LEU A 1 98 ? -9.980 4.144 2.093 1.00 94.44 98 LEU A CA 1
ATOM 776 C C . LEU A 1 98 ? -8.967 4.876 2.985 1.00 94.44 98 LEU A C 1
ATOM 778 O O . LEU A 1 98 ? -8.902 6.100 3.000 1.00 94.44 98 LEU A O 1
ATOM 782 N N . THR A 1 99 ? -8.129 4.111 3.682 1.00 95.19 99 THR A N 1
ATOM 783 C CA . THR A 1 99 ? -6.925 4.627 4.342 1.00 95.19 99 THR A CA 1
ATOM 784 C C . THR A 1 99 ? -5.696 4.082 3.629 1.00 95.19 99 THR A C 1
ATOM 786 O O . THR A 1 99 ? -5.557 2.869 3.458 1.00 95.19 99 THR A O 1
ATOM 789 N N . VAL A 1 100 ? -4.798 4.968 3.212 1.00 95.06 100 VAL A N 1
ATOM 790 C CA . VAL A 1 100 ? -3.577 4.628 2.477 1.00 95.06 100 VAL A CA 1
ATOM 791 C C . VAL A 1 100 ? -2.387 4.599 3.422 1.00 95.06 100 VAL A C 1
ATOM 793 O O . VAL A 1 100 ? -2.209 5.503 4.222 1.00 95.06 100 VAL A O 1
ATOM 796 N N . TRP A 1 101 ? -1.546 3.575 3.303 1.00 94.81 101 TRP A N 1
ATOM 797 C CA . TRP A 1 101 ? -0.266 3.480 4.006 1.00 94.81 101 TRP A CA 1
ATOM 798 C C . TRP A 1 101 ? 0.846 3.507 2.961 1.00 94.81 101 TRP A C 1
ATOM 800 O O . TRP A 1 101 ? 0.932 2.595 2.135 1.00 94.81 101 TRP A O 1
ATOM 810 N N . SER A 1 102 ? 1.663 4.561 2.940 1.00 91.12 102 SER A N 1
ATOM 811 C CA . SER A 1 102 ? 2.646 4.761 1.869 1.00 91.12 102 SER A CA 1
ATOM 812 C C . SER A 1 102 ? 3.872 5.522 2.350 1.00 91.12 102 SER A C 1
ATOM 814 O O . SER A 1 102 ? 3.747 6.521 3.042 1.00 91.12 102 SER A O 1
ATOM 816 N N . ALA A 1 103 ? 5.056 5.080 1.921 1.00 89.19 103 ALA A N 1
ATOM 817 C CA . ALA A 1 103 ? 6.273 5.887 2.021 1.00 89.19 103 ALA A CA 1
ATOM 818 C C . ALA A 1 103 ? 6.435 6.840 0.825 1.00 89.19 103 ALA A C 1
ATOM 820 O O . ALA A 1 103 ? 7.208 7.781 0.881 1.00 89.19 103 ALA A O 1
ATOM 821 N N . ASP A 1 104 ? 5.734 6.592 -0.284 1.00 87.56 104 ASP A N 1
ATOM 822 C CA . ASP A 1 104 ? 5.862 7.393 -1.502 1.00 87.56 104 ASP A CA 1
ATOM 823 C C . ASP A 1 104 ? 5.176 8.764 -1.336 1.00 87.56 104 ASP A C 1
ATOM 825 O O . ASP A 1 104 ? 3.941 8.793 -1.231 1.00 87.56 104 ASP A O 1
ATOM 829 N N . PRO A 1 105 ? 5.928 9.883 -1.367 1.00 86.50 105 PRO A N 1
ATOM 830 C CA . PRO A 1 105 ? 5.380 11.223 -1.157 1.00 86.50 105 PRO A CA 1
ATOM 831 C C . PRO A 1 105 ? 4.408 11.637 -2.268 1.00 86.50 105 PRO A C 1
ATOM 833 O O . PRO A 1 105 ? 3.471 12.395 -2.025 1.00 86.50 105 PRO A O 1
ATOM 836 N N . SER A 1 106 ? 4.551 11.092 -3.484 1.00 84.50 106 SER A N 1
ATOM 837 C CA . SER A 1 106 ? 3.598 11.356 -4.568 1.00 84.50 106 SER A CA 1
ATOM 838 C C . SER A 1 106 ? 2.226 10.733 -4.293 1.00 84.50 106 SER A C 1
ATOM 840 O O . SER A 1 106 ? 1.201 11.281 -4.700 1.00 84.50 106 SER A O 1
ATOM 842 N N . VAL A 1 107 ? 2.193 9.607 -3.571 1.00 88.06 107 VAL A N 1
ATOM 843 C CA . VAL A 1 107 ? 0.950 8.958 -3.134 1.00 88.06 107 VAL A CA 1
ATOM 844 C C . VAL A 1 107 ? 0.336 9.712 -1.961 1.00 88.06 107 VAL A C 1
ATOM 846 O O . VAL A 1 107 ? -0.883 9.864 -1.943 1.00 88.06 107 VAL A O 1
ATOM 849 N N . ALA A 1 108 ? 1.148 10.199 -1.018 1.00 88.94 108 ALA A N 1
ATOM 850 C CA . ALA A 1 108 ? 0.664 11.008 0.100 1.00 88.94 108 ALA A CA 1
ATOM 851 C C . ALA A 1 108 ? -0.007 12.293 -0.397 1.00 88.94 108 ALA A C 1
ATOM 853 O O . ALA A 1 108 ? -1.207 12.471 -0.193 1.00 88.94 108 ALA A O 1
ATOM 854 N N . ARG A 1 109 ? 0.707 13.080 -1.210 1.00 89.50 109 ARG A N 1
ATOM 855 C CA . ARG A 1 109 ? 0.180 14.304 -1.828 1.00 89.50 109 ARG A CA 1
ATOM 856 C C . ARG A 1 109 ? -1.099 14.063 -2.626 1.00 89.50 109 ARG A C 1
ATOM 858 O O . ARG A 1 109 ? -2.030 14.860 -2.573 1.00 89.50 109 ARG A O 1
ATOM 865 N N . LEU A 1 110 ? -1.155 12.976 -3.394 1.00 89.19 110 LEU A N 1
ATOM 866 C CA . LEU A 1 110 ? -2.365 12.638 -4.135 1.00 89.19 110 LEU A CA 1
ATOM 867 C C . LEU A 1 110 ? -3.519 12.259 -3.200 1.00 89.19 110 LEU A C 1
ATOM 869 O O . LEU A 1 110 ? -4.655 12.635 -3.463 1.00 89.19 110 LEU A O 1
ATOM 873 N N . SER A 1 111 ? -3.243 11.497 -2.144 1.00 91.62 111 SER A N 1
ATOM 874 C CA . SER A 1 111 ? -4.268 11.091 -1.181 1.00 91.62 111 SER A CA 1
ATOM 875 C C . SER A 1 111 ? -4.899 12.323 -0.536 1.00 91.62 111 SER A C 1
ATOM 877 O O . SER A 1 111 ? -6.119 12.441 -0.540 1.00 91.62 111 SER A O 1
ATOM 879 N N . GLU A 1 112 ? -4.081 13.288 -0.115 1.00 91.19 112 GLU A N 1
ATOM 880 C CA . GLU A 1 112 ? -4.544 14.573 0.418 1.00 91.19 112 GLU A CA 1
ATOM 881 C C . GLU A 1 112 ? -5.423 15.339 -0.581 1.00 91.19 112 GLU A C 1
ATOM 883 O O . GLU A 1 112 ? -6.514 15.783 -0.228 1.00 91.19 112 GLU A O 1
ATOM 888 N N . GLN A 1 113 ? -4.995 15.443 -1.845 1.00 90.88 113 GLN A N 1
ATOM 889 C CA . GLN A 1 113 ? -5.761 16.117 -2.905 1.00 90.88 113 GLN A CA 1
ATOM 890 C C . GLN A 1 113 ? -7.128 15.476 -3.170 1.00 90.88 113 GLN A C 1
ATOM 892 O O . GLN A 1 113 ? -8.061 16.159 -3.585 1.00 90.88 113 GLN A O 1
ATOM 897 N N . GLU A 1 114 ? -7.241 14.167 -2.960 1.00 89.56 114 GLU A N 1
ATOM 898 C CA . GLU A 1 114 ? -8.465 13.396 -3.184 1.00 89.56 114 GLU A CA 1
ATOM 899 C C . GLU A 1 114 ? -9.290 13.211 -1.896 1.00 89.56 114 GLU A C 1
ATOM 901 O O . GLU A 1 114 ? -10.304 12.517 -1.929 1.00 89.56 114 GLU A O 1
ATOM 906 N N . GLY A 1 115 ? -8.871 13.802 -0.767 1.00 92.25 115 GLY A N 1
ATOM 907 C CA . GLY A 1 115 ? -9.548 13.671 0.530 1.00 92.25 115 GLY A CA 1
ATOM 908 C C . GLY A 1 115 ? -9.420 12.285 1.176 1.00 92.25 115 GLY A C 1
ATOM 909 O O . GLY A 1 115 ? -10.236 11.916 2.016 1.00 92.25 115 GLY A O 1
ATOM 910 N N . ILE A 1 116 ? -8.414 11.503 0.782 1.00 94.88 116 ILE A N 1
ATOM 911 C CA . ILE A 1 116 ? -8.153 10.148 1.274 1.00 94.88 116 ILE A CA 1
ATOM 912 C C . ILE A 1 116 ? -7.232 10.229 2.491 1.00 94.88 116 ILE A C 1
ATOM 914 O O . ILE A 1 116 ? -6.158 10.829 2.430 1.00 94.88 116 ILE A O 1
ATOM 918 N N . THR A 1 117 ? -7.604 9.568 3.589 1.00 95.62 117 THR A N 1
ATOM 919 C CA . THR A 1 117 ? -6.736 9.477 4.769 1.00 95.62 117 THR A CA 1
ATOM 920 C C . THR A 1 117 ? -5.438 8.751 4.417 1.00 95.62 117 THR A C 1
ATOM 922 O O . THR A 1 117 ? -5.474 7.624 3.919 1.00 95.62 117 THR A O 1
ATOM 925 N N . VAL A 1 118 ? -4.291 9.359 4.723 1.00 95.12 118 VAL A N 1
ATOM 926 C CA . VAL A 1 118 ? -2.972 8.754 4.512 1.00 95.12 118 VAL A CA 1
ATOM 927 C C . VAL A 1 118 ? -2.181 8.652 5.814 1.00 95.12 118 VAL A C 1
ATOM 929 O O . VAL A 1 118 ? -2.155 9.566 6.630 1.00 95.12 118 VAL A O 1
ATOM 932 N N . THR A 1 119 ? -1.537 7.507 6.006 1.00 94.94 119 THR A N 1
ATOM 933 C CA . THR A 1 119 ? -0.485 7.272 6.991 1.00 94.94 119 THR A CA 1
ATOM 934 C C . THR A 1 119 ? 0.838 7.208 6.241 1.00 94.94 119 THR A C 1
ATOM 936 O O . THR A 1 119 ? 1.110 6.248 5.510 1.00 94.94 119 THR A O 1
ATOM 939 N N . GLU A 1 120 ? 1.649 8.250 6.396 1.00 92.06 120 GLU A N 1
ATOM 940 C CA . GLU A 1 120 ? 2.983 8.292 5.810 1.00 92.06 120 GLU A CA 1
ATOM 941 C C . GLU A 1 120 ? 3.925 7.321 6.519 1.00 92.06 120 GLU A C 1
ATOM 943 O O . GLU A 1 120 ? 3.893 7.153 7.740 1.00 92.06 120 GLU A O 1
ATOM 948 N N . LEU A 1 121 ? 4.773 6.662 5.735 1.00 90.31 121 LEU A N 1
ATOM 949 C CA . LEU A 1 121 ? 5.767 5.721 6.229 1.00 90.31 121 LEU A CA 1
ATOM 950 C C . LEU A 1 121 ? 7.178 6.257 5.967 1.00 90.31 121 LEU A C 1
ATOM 952 O O . LEU A 1 121 ? 7.438 6.806 4.897 1.00 90.31 121 LEU A O 1
ATOM 956 N N . PRO A 1 122 ? 8.126 6.057 6.893 1.00 85.56 122 PRO A N 1
ATOM 957 C CA . PRO A 1 122 ? 9.507 6.456 6.671 1.00 85.56 122 PRO A CA 1
ATOM 958 C C . PRO A 1 122 ? 10.195 5.556 5.632 1.00 85.56 122 PRO A C 1
ATOM 960 O O . PRO A 1 122 ? 9.759 4.436 5.351 1.00 85.56 122 PRO A O 1
ATOM 963 N N . GLY A 1 123 ? 11.338 6.018 5.117 1.00 77.19 123 GLY A N 1
ATOM 964 C CA . GLY A 1 123 ? 12.234 5.191 4.302 1.00 77.19 123 GLY A CA 1
ATOM 965 C C . GLY A 1 123 ? 11.805 5.048 2.843 1.00 77.19 123 GLY A C 1
ATOM 966 O O . GLY A 1 123 ? 11.858 3.951 2.288 1.00 77.19 123 GLY A O 1
ATOM 967 N N . TYR A 1 124 ? 11.377 6.143 2.213 1.00 7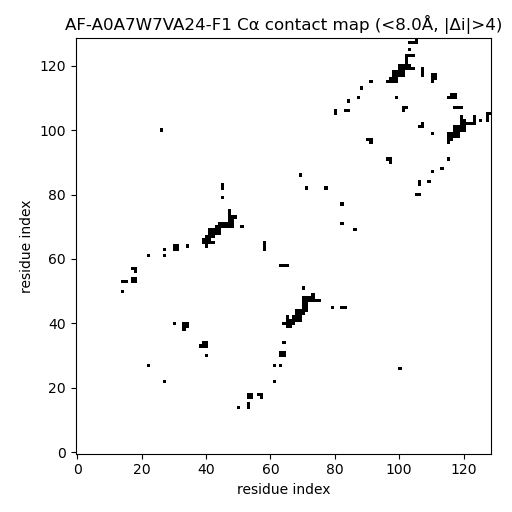4.44 124 TYR A N 1
ATOM 968 C CA . TYR A 1 124 ? 11.245 6.194 0.760 1.00 74.44 124 TYR A CA 1
ATOM 969 C C . TYR A 1 124 ? 12.623 6.293 0.102 1.00 74.44 124 TYR A C 1
ATOM 971 O O . TYR A 1 124 ? 13.407 7.177 0.428 1.00 74.44 124 TYR A O 1
ATOM 979 N N . TRP A 1 125 ? 12.901 5.383 -0.832 1.00 65.56 125 TRP A N 1
ATOM 980 C CA . TRP A 1 125 ? 14.180 5.295 -1.553 1.00 65.56 125 TRP A CA 1
ATOM 981 C C . TRP A 1 125 ? 14.024 5.509 -3.067 1.00 65.56 125 TRP A C 1
ATOM 983 O O . TRP A 1 125 ? 14.919 5.158 -3.832 1.00 65.56 125 TRP A O 1
ATOM 993 N N . GLY A 1 126 ? 12.858 5.984 -3.514 1.00 63.28 126 GLY A N 1
ATOM 994 C CA . GLY A 1 126 ? 12.612 6.311 -4.919 1.00 63.28 126 GLY A CA 1
ATOM 995 C C . GLY A 1 126 ? 12.913 7.776 -5.218 1.00 63.28 126 GLY A C 1
ATOM 996 O O . GLY A 1 126 ? 13.116 8.571 -4.303 1.00 63.28 126 GLY A O 1
ATOM 997 N N . ASP A 1 127 ? 12.883 8.142 -6.497 1.00 51.09 127 ASP A N 1
ATOM 998 C CA . ASP A 1 127 ? 12.959 9.545 -6.895 1.00 51.09 127 ASP A CA 1
ATOM 999 C C . ASP A 1 127 ? 11.737 10.270 -6.307 1.00 51.09 127 ASP A C 1
ATOM 1001 O O . ASP A 1 127 ? 10.584 9.932 -6.610 1.00 51.09 127 ASP A O 1
ATOM 1005 N N . ALA A 1 128 ? 11.981 11.195 -5.377 1.00 44.62 128 ALA A N 1
ATOM 1006 C CA . ALA A 1 128 ? 10.970 12.145 -4.944 1.00 44.62 128 ALA A CA 1
ATOM 1007 C C . ALA A 1 128 ? 10.772 13.119 -6.111 1.00 44.62 128 ALA A C 1
ATOM 1009 O O . ALA A 1 128 ? 11.731 13.759 -6.540 1.00 44.62 128 ALA A O 1
ATOM 1010 N N . LEU A 1 129 ? 9.563 13.138 -6.677 1.00 44.19 129 LEU A N 1
ATOM 1011 C CA . LEU A 1 129 ? 9.175 14.133 -7.679 1.00 44.19 129 LEU A CA 1
ATOM 1012 C C . LEU A 1 129 ? 8.980 15.498 -7.021 1.00 44.19 129 LEU A C 1
ATOM 1014 O O . LEU A 1 129 ? 8.293 15.531 -5.974 1.00 44.19 129 LEU A O 1
#

Foldseek 3Di:
DDPPVVVVPCCVVVLLCVLVDDDPPVVQVVQVVCVVVVHAAEAEDAAEPVSVVSVVVSCVVSVRDHPYYHYDYHPPPDDSLVSLLVVVVVVCVVPVQDEAEECQVSNVVSCVVVVHHYDHDPDDPDDRD

Solvent-accessible surface area (backbone atoms only — not comparable to full-atom values): 7955 Å² total; per-residue (Å²): 137,73,86,70,76,70,62,74,80,59,56,61,64,63,59,58,48,53,70,70,57,80,76,62,65,69,60,47,50,51,39,44,55,40,42,74,71,72,43,85,35,74,46,76,46,84,54,48,44,88,46,47,67,56,51,50,50,42,34,58,75,69,68,46,66,62,79,43,77,50,53,30,56,75,91,66,80,68,60,65,69,59,57,51,49,57,50,50,55,53,47,38,76,76,36,82,86,46,72,46,78,41,39,50,64,71,57,46,57,48,26,57,76,71,73,34,52,66,45,82,40,84,85,61,87,67,89,82,129

Mean predicted aligned error: 6.67 Å

Nearest PDB structures (foldseek):
  4xrp-assembly1_D  TM=8.816E-01  e=1.159E-04  Capnocytophaga gingivalis ATCC 33624
  4xru-assembly1_D  TM=8.865E-01  e=1.832E-04  Capnocytophaga gingivalis ATCC 33624
  4xru-assembly1_A  TM=8.835E-01  e=3.300E-04  Capnocytophaga gingivalis ATCC 33624
  4fyp-assembly1_B  TM=6.717E-01  e=1.128E-02  Arabidopsis thaliana
  7qnm-assembly6_K  TM=6.021E-01  e=1.372E-02  Zobellia galactanivorans

Secondary structure (DSSP, 8-state):
--GGGGGGG-THHHHHHGGGSPP-HHHHHHHHHHHHTT---EEEEEEEGGGHHHHHHHHHHTT---SEEEEEPTT--S-HHHHHHHHHHHHHHH-TT-EEEES-HHHHHHHHHTT-EEEE-S---S---

Organism: NCBI:txid66895

InterPro domains:
  IPR023214 HAD superfamily [G3DSA:3.40.50.1000] (2-123)
  IPR036412 HAD-like superfamily [SSF56784] (10-95)

Radius of gyration: 15.63 Å; Cα contacts (8 Å, |Δi|>4): 130; chains: 1; bounding box: 43×32×40 Å

pLDDT: mean 84.52, std 15.66, range [37.66, 97.69]

Sequence (129 aa):
MTRIHRLAGDSSRFYRAILKCPANRDVVRAAKEAHQSGKTVIIMTGGDQRNAPLVAQWLARHRVPSTLVLMRGRGDYRPSAVVKRERLRAAHRQFPNLTVWSADPSVARLSEQEGITVTELPGYWGDAL